Protein AF-A0A385PZR0-F1 (afdb_monomer_lite)

Secondary structure (DSSP, 8-state):
-PPPPPBPTTT--B-EEEE---SSS-EEE--SSS--THHHHHHTTT---EEEEETTTTEE-EEEEETTTTEEEEE-

Foldseek 3Di:
DDDPFDADPVPRDGWDKDKDDDDPAFDKDDDPDDCPPDVCVVVVPVVRIHGCGDPVVRHIWIWTADPVVRDIDTDD

Organism: NCBI:txid617123

InterPro domains:
  IPR045504 Domain of unknown function DUF6487 [PF20097] (8-76)

Sequence (76 aa):
MEKEAIKCPYCGKEMEEGGIPVDRYSLRWKSMEGDRGGLKYFLNLDKKDVVLASIVTGKYCTAYLCRDCGKIIIDI

Radius of gyration: 15.37 Å; chains: 1; bounding box: 30×28×48 Å

Structure (mmCIF, N/CA/C/O backbone):
data_AF-A0A385PZR0-F1
#
_entry.id   AF-A0A385PZR0-F1
#
loop_
_atom_site.group_PDB
_atom_site.id
_atom_site.type_symbol
_atom_site.label_atom_id
_atom_site.label_alt_id
_atom_site.label_comp_id
_atom_site.label_asym_id
_atom_site.label_entity_id
_atom_site.label_seq_id
_atom_site.pdbx_PDB_ins_code
_atom_site.Cartn_x
_atom_site.Cartn_y
_atom_site.Cartn_z
_atom_site.occupancy
_atom_site.B_iso_or_equiv
_atom_site.auth_seq_id
_atom_site.auth_comp_id
_atom_site.auth_asym_id
_atom_site.auth_atom_id
_atom_site.pdbx_PDB_model_num
ATOM 1 N N . MET A 1 1 ? 3.542 6.729 25.813 1.00 43.59 1 MET A N 1
ATOM 2 C CA . MET A 1 1 ? 3.494 7.686 24.691 1.00 43.59 1 MET A CA 1
ATOM 3 C C . MET A 1 1 ? 2.238 7.354 23.917 1.00 43.59 1 MET A C 1
ATOM 5 O O . MET A 1 1 ? 2.132 6.228 23.449 1.00 43.59 1 MET A O 1
ATOM 9 N N . GLU A 1 2 ? 1.254 8.248 23.905 1.00 57.50 2 GLU A N 1
ATOM 10 C CA . GLU A 1 2 ? 0.049 8.056 23.094 1.00 57.50 2 GLU A CA 1
ATOM 11 C C . GLU A 1 2 ? 0.446 8.129 21.617 1.00 57.50 2 GLU A C 1
ATOM 13 O O . GLU A 1 2 ? 1.220 8.999 21.219 1.00 57.50 2 GLU A O 1
ATOM 18 N N . LYS A 1 3 ? -0.004 7.155 20.827 1.00 69.75 3 LYS A N 1
ATOM 19 C CA . LYS A 1 3 ? 0.241 7.114 19.386 1.00 69.75 3 LYS A CA 1
ATOM 20 C C . LYS A 1 3 ? -0.734 8.086 18.730 1.00 69.75 3 LYS A C 1
ATOM 22 O O . LYS A 1 3 ? -1.934 7.974 18.965 1.00 69.75 3 LYS A O 1
ATOM 27 N N . GLU A 1 4 ? -0.233 9.037 17.944 1.00 78.25 4 GLU A N 1
ATOM 28 C CA . GLU A 1 4 ? -1.105 9.935 17.186 1.00 78.25 4 GLU A CA 1
ATOM 29 C C . GLU A 1 4 ? -2.007 9.118 16.252 1.00 78.25 4 GLU A C 1
ATOM 31 O O . GLU A 1 4 ? -1.547 8.246 15.510 1.00 78.25 4 GLU A O 1
ATOM 36 N N . ALA A 1 5 ? -3.311 9.378 16.321 1.00 83.88 5 ALA A N 1
ATOM 37 C CA . ALA A 1 5 ? -4.305 8.680 15.522 1.00 83.88 5 ALA A CA 1
ATOM 38 C C . ALA A 1 5 ? -4.240 9.142 14.059 1.00 83.88 5 ALA A C 1
ATOM 40 O O . ALA A 1 5 ? -4.556 10.294 13.751 1.00 83.88 5 ALA A O 1
ATOM 41 N N . ILE A 1 6 ? -3.898 8.231 13.144 1.00 92.81 6 ILE A N 1
ATOM 42 C CA . ILE A 1 6 ? -3.908 8.493 11.700 1.00 92.81 6 ILE A CA 1
ATOM 43 C C . ILE A 1 6 ? -5.358 8.703 11.246 1.00 92.81 6 ILE A C 1
ATOM 45 O O . ILE A 1 6 ? -6.235 7.868 11.491 1.00 92.81 6 ILE A O 1
ATOM 49 N N . LYS A 1 7 ? -5.623 9.827 10.575 1.00 96.31 7 LYS A N 1
ATOM 50 C CA . LYS A 1 7 ? -6.950 10.172 10.051 1.00 96.31 7 LYS A CA 1
ATOM 51 C C . LYS A 1 7 ? -7.019 9.957 8.543 1.00 96.31 7 LYS A C 1
ATOM 53 O O . LYS A 1 7 ? -6.102 10.290 7.800 1.00 96.31 7 LYS A O 1
ATOM 58 N N . CYS A 1 8 ? -8.155 9.444 8.087 1.00 96.69 8 CYS A N 1
ATOM 59 C CA . CYS A 1 8 ? -8.469 9.269 6.681 1.00 96.69 8 CYS A CA 1
ATOM 60 C C . CYS A 1 8 ? -8.554 10.640 5.995 1.00 96.69 8 CYS A C 1
ATOM 62 O O . CYS A 1 8 ? -9.409 11.442 6.372 1.00 96.69 8 CYS A O 1
ATOM 64 N N . PRO A 1 9 ? -7.768 10.910 4.940 1.00 95.81 9 PRO A N 1
ATOM 65 C CA . PRO A 1 9 ? -7.776 12.199 4.250 1.00 95.81 9 PRO A CA 1
ATOM 66 C C . PRO A 1 9 ? -9.069 12.442 3.460 1.00 95.81 9 PRO A C 1
ATOM 68 O O . PRO A 1 9 ? -9.309 13.552 3.001 1.00 95.81 9 PRO A O 1
ATOM 71 N N . TYR A 1 10 ? -9.909 11.415 3.296 1.00 96.19 10 TYR A N 1
ATOM 72 C CA . TYR A 1 10 ? -11.170 11.511 2.562 1.00 96.19 10 TYR A CA 1
ATOM 73 C C . TYR A 1 10 ? -12.372 11.820 3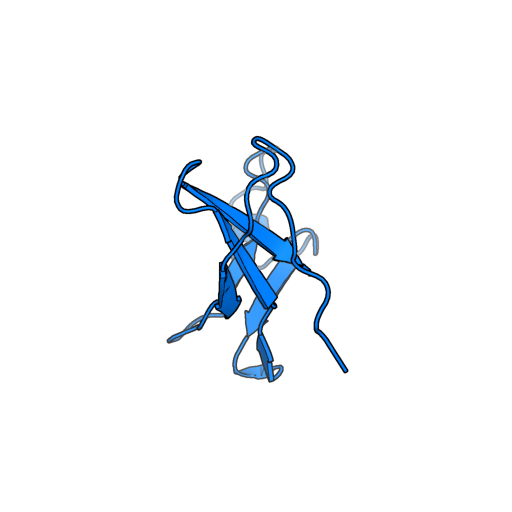.462 1.00 96.19 10 TYR A C 1
ATOM 75 O O . TYR A 1 10 ? -13.300 12.487 3.020 1.00 96.19 10 TYR A O 1
ATOM 83 N N . CYS A 1 11 ? -12.391 11.320 4.703 1.00 97.31 11 CYS A N 1
ATOM 84 C CA . CYS A 1 11 ? -13.550 11.461 5.599 1.00 97.31 11 CYS A CA 1
ATOM 85 C C . CYS A 1 11 ? -13.210 11.922 7.022 1.00 97.31 11 CYS A C 1
ATOM 87 O O . CYS A 1 11 ? -14.111 12.059 7.845 1.00 97.31 11 CYS A O 1
ATOM 89 N N . GLY A 1 12 ? -11.929 12.118 7.343 1.00 96.62 12 GLY A N 1
ATOM 90 C CA . GLY A 1 12 ? -11.456 12.573 8.653 1.00 96.62 12 GLY A CA 1
ATOM 91 C C . GLY A 1 12 ? -11.565 11.547 9.787 1.00 96.62 12 GLY A C 1
ATOM 92 O O . GLY A 1 12 ? -11.140 11.839 10.902 1.00 96.62 12 GLY A O 1
ATOM 93 N N . LYS A 1 13 ? -12.116 10.352 9.541 1.00 96.69 13 LYS A N 1
ATOM 94 C CA . LYS A 1 13 ? -12.232 9.284 10.548 1.00 96.69 13 LYS A CA 1
ATOM 95 C C . LYS A 1 13 ? -10.896 8.596 10.801 1.00 96.69 13 LYS A C 1
ATOM 97 O O . LYS A 1 13 ? -10.003 8.628 9.963 1.00 96.69 13 LYS A O 1
ATOM 102 N N . GLU A 1 14 ? -10.770 7.971 11.962 1.00 97.12 14 GLU A N 1
ATOM 103 C CA . GLU A 1 14 ? -9.574 7.216 12.335 1.00 97.12 14 GLU A CA 1
ATOM 104 C C . GLU A 1 14 ? -9.365 5.983 11.454 1.00 97.12 14 GLU A C 1
ATOM 106 O O . GLU A 1 14 ? -10.326 5.389 10.959 1.00 97.12 14 GLU A O 1
ATOM 111 N N . MET A 1 15 ? -8.101 5.633 11.232 1.00 97.31 15 MET A N 1
ATOM 112 C CA . MET A 1 15 ? -7.704 4.504 10.401 1.00 97.31 15 MET A CA 1
ATOM 113 C C . MET A 1 15 ? -7.061 3.399 11.237 1.00 97.31 15 MET A C 1
ATOM 115 O O . MET A 1 15 ? -6.324 3.660 12.183 1.00 97.31 15 MET A O 1
ATOM 119 N N . GLU A 1 16 ? -7.317 2.157 10.840 1.00 96.62 16 GLU A N 1
ATOM 120 C CA . GLU A 1 16 ? -6.714 0.960 11.422 1.00 96.62 16 GLU A CA 1
ATOM 121 C C . GLU A 1 16 ? -5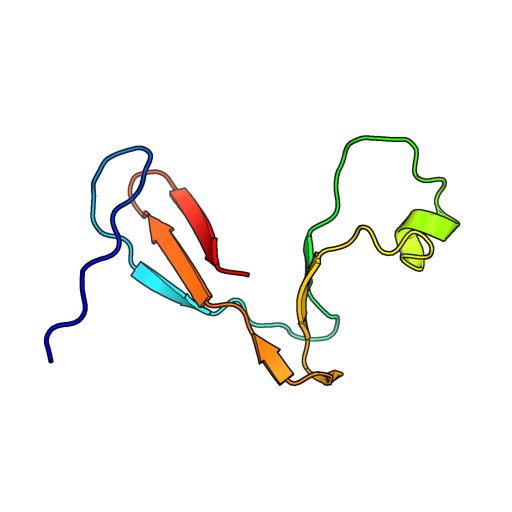.320 0.748 10.819 1.00 96.62 16 GLU A C 1
ATOM 123 O O . GLU A 1 16 ? -5.191 0.624 9.600 1.00 96.62 16 GLU A O 1
ATOM 128 N N . GLU A 1 17 ? -4.279 0.713 11.651 1.00 94.94 17 GLU A N 1
ATOM 129 C CA . GLU A 1 17 ? -2.928 0.364 11.205 1.00 94.94 17 GLU A CA 1
ATOM 130 C C . GLU A 1 17 ? -2.798 -1.143 10.974 1.00 94.94 17 GLU A C 1
ATOM 132 O O . GLU A 1 17 ? -3.220 -1.955 11.796 1.00 94.94 17 GLU A O 1
ATOM 137 N N . GLY A 1 18 ? -2.158 -1.516 9.871 1.00 92.06 18 GLY A N 1
ATOM 138 C CA . GLY A 1 18 ? -1.843 -2.893 9.533 1.00 92.06 18 GLY A CA 1
ATOM 139 C C . GLY A 1 18 ? -0.633 -2.994 8.609 1.00 92.06 18 GLY A C 1
ATOM 140 O O . GLY A 1 18 ? -0.069 -1.997 8.165 1.00 92.06 18 GLY A O 1
ATOM 141 N N . GLY A 1 19 ? -0.228 -4.225 8.315 1.00 88.69 19 GLY A N 1
ATOM 142 C CA . GLY A 1 19 ? 0.812 -4.521 7.331 1.00 88.69 19 GLY A CA 1
ATOM 143 C C . GLY A 1 19 ? 0.222 -5.162 6.082 1.00 88.69 19 GLY A C 1
ATOM 144 O O . GLY A 1 19 ? -0.834 -5.794 6.139 1.00 88.69 19 GLY A O 1
ATOM 145 N N . ILE A 1 20 ? 0.925 -5.043 4.956 1.00 86.31 20 ILE A N 1
ATOM 146 C CA . ILE A 1 20 ? 0.583 -5.778 3.734 1.00 86.31 20 ILE A CA 1
ATOM 147 C C . ILE A 1 20 ? 1.508 -6.999 3.616 1.00 86.31 20 ILE A C 1
ATOM 149 O O . ILE A 1 20 ? 2.671 -6.847 3.224 1.00 86.31 20 ILE A O 1
ATOM 153 N N . PRO A 1 21 ? 1.034 -8.210 3.975 1.00 79.94 21 PRO A N 1
ATOM 154 C CA . PRO A 1 21 ? 1.848 -9.413 3.895 1.00 79.94 21 PRO A CA 1
ATOM 155 C C . PRO A 1 21 ? 2.064 -9.840 2.438 1.00 79.94 21 PRO A C 1
ATOM 157 O O . PRO A 1 21 ? 1.263 -9.552 1.548 1.00 79.94 21 PRO A O 1
ATOM 160 N N . VAL A 1 22 ? 3.143 -10.582 2.208 1.00 81.88 22 VAL A N 1
ATOM 161 C CA . VAL A 1 22 ? 3.451 -11.233 0.929 1.00 81.88 22 VAL A CA 1
ATOM 162 C C . VAL A 1 22 ? 3.599 -12.732 1.146 1.00 81.88 22 VAL A C 1
ATOM 164 O O . VAL A 1 22 ? 4.228 -13.144 2.113 1.00 81.88 22 VAL A O 1
ATOM 167 N N . ASP A 1 23 ? 3.020 -13.532 0.247 1.00 73.19 23 ASP A N 1
ATOM 168 C CA . ASP A 1 23 ? 3.118 -15.000 0.281 1.00 73.19 23 ASP A CA 1
ATOM 169 C C . ASP A 1 23 ? 4.344 -15.491 -0.513 1.00 73.19 23 ASP A C 1
ATOM 171 O O . ASP A 1 23 ? 5.298 -16.013 0.052 1.00 73.19 23 ASP A O 1
ATOM 175 N N . ARG A 1 24 ? 4.367 -15.269 -1.838 1.00 73.81 24 ARG A N 1
ATOM 176 C CA . ARG A 1 24 ? 5.405 -15.836 -2.729 1.00 73.81 24 ARG A CA 1
ATOM 177 C C . ARG A 1 24 ? 6.212 -14.831 -3.537 1.00 73.81 24 ARG A C 1
ATOM 179 O O . ARG A 1 24 ? 7.405 -15.029 -3.746 1.00 73.81 24 ARG A O 1
ATOM 186 N N . TYR A 1 25 ? 5.583 -13.759 -4.003 1.00 76.50 25 TYR A N 1
ATOM 187 C CA . TYR A 1 25 ? 6.239 -12.732 -4.809 1.00 76.50 25 TYR A CA 1
ATOM 188 C C . TYR A 1 25 ? 6.184 -11.388 -4.097 1.00 76.50 25 TYR A C 1
ATOM 190 O O . TYR A 1 25 ? 5.216 -11.094 -3.397 1.00 76.50 25 TYR A O 1
ATOM 198 N N . SER A 1 26 ? 7.210 -10.558 -4.305 1.00 82.94 26 SER A N 1
ATOM 199 C CA . SER A 1 26 ? 7.196 -9.181 -3.817 1.00 82.94 26 SER A CA 1
ATOM 200 C C . SER A 1 26 ? 5.982 -8.443 -4.380 1.00 82.94 26 SER A C 1
ATOM 202 O O . SER A 1 26 ? 5.766 -8.433 -5.598 1.00 82.94 26 SER A O 1
ATOM 204 N N . LEU A 1 27 ? 5.224 -7.791 -3.503 1.00 87.75 27 LEU A N 1
ATOM 205 C CA . LEU A 1 27 ? 4.137 -6.918 -3.907 1.00 87.75 27 LEU A CA 1
ATOM 206 C C . LEU A 1 27 ? 4.722 -5.585 -4.367 1.00 87.75 27 LEU A C 1
ATOM 208 O O . LEU A 1 27 ? 5.546 -4.974 -3.679 1.00 87.75 27 LEU A O 1
ATOM 212 N N . ARG A 1 28 ? 4.300 -5.143 -5.549 1.00 88.12 28 ARG A N 1
ATOM 213 C CA . ARG A 1 28 ? 4.782 -3.920 -6.184 1.00 88.12 28 ARG A CA 1
ATOM 214 C C . ARG A 1 28 ? 3.611 -3.069 -6.638 1.00 88.12 28 ARG A C 1
ATOM 216 O O . ARG A 1 28 ? 2.685 -3.593 -7.254 1.00 88.12 28 ARG A O 1
ATOM 223 N N . TRP A 1 29 ? 3.686 -1.767 -6.390 1.00 89.06 29 TRP A N 1
ATOM 224 C CA . TRP A 1 29 ? 2.863 -0.810 -7.114 1.00 89.06 29 TRP A CA 1
ATOM 225 C C . TRP A 1 29 ? 3.442 -0.635 -8.516 1.00 89.06 29 TRP A C 1
ATOM 227 O O . TRP A 1 29 ? 4.652 -0.444 -8.674 1.00 89.06 29 TRP A O 1
ATOM 237 N N . LYS A 1 30 ? 2.572 -0.698 -9.522 1.00 87.50 30 LYS A N 1
ATOM 238 C CA . LYS A 1 30 ? 2.912 -0.449 -10.920 1.00 87.50 30 LYS A CA 1
ATOM 239 C C . LYS A 1 30 ? 1.942 0.577 -11.477 1.00 87.50 30 LYS A C 1
ATOM 241 O O . LYS A 1 30 ? 0.736 0.442 -11.284 1.00 87.50 30 LYS A O 1
ATOM 246 N N . SER A 1 31 ? 2.462 1.571 -12.193 1.00 82.06 31 SER A N 1
ATOM 247 C CA . SER A 1 31 ? 1.591 2.473 -12.943 1.00 82.06 31 SER A CA 1
ATOM 248 C C . SER A 1 31 ? 0.852 1.686 -14.019 1.00 82.06 31 SER A C 1
ATOM 250 O O . SER A 1 31 ? 1.466 0.899 -14.742 1.00 82.06 31 SER A O 1
ATOM 252 N N . MET A 1 32 ? -0.448 1.937 -14.132 1.00 77.50 32 MET A N 1
ATOM 253 C CA . MET A 1 32 ? -1.266 1.460 -15.246 1.00 77.50 32 MET A CA 1
ATOM 254 C C . MET A 1 32 ? -1.110 2.351 -16.487 1.00 77.50 32 MET A C 1
ATOM 256 O O . MET A 1 32 ? -1.551 1.980 -17.570 1.00 77.50 32 MET A O 1
ATOM 260 N N . GLU A 1 33 ? -0.486 3.523 -16.337 1.00 72.50 33 GLU A N 1
ATOM 261 C CA . GLU A 1 33 ? -0.289 4.487 -17.413 1.00 72.50 33 GLU A CA 1
ATOM 262 C C . GLU A 1 33 ? 1.048 4.283 -18.138 1.00 72.50 33 GLU A C 1
ATOM 264 O O . GLU A 1 33 ? 2.117 4.155 -17.523 1.00 72.50 33 GLU A O 1
ATOM 269 N N . GLY A 1 34 ? 0.969 4.335 -19.470 1.00 63.44 34 GLY A N 1
ATOM 270 C CA . GLY A 1 34 ? 2.083 4.180 -20.400 1.00 63.44 34 GLY A CA 1
ATOM 271 C C . GLY A 1 34 ? 2.235 2.742 -20.892 1.00 63.44 34 GLY A C 1
ATOM 272 O O . GLY A 1 34 ? 2.284 1.808 -20.094 1.00 63.44 34 GLY A O 1
ATOM 273 N N . ASP A 1 35 ? 2.355 2.565 -22.211 1.00 66.56 35 ASP A N 1
ATOM 274 C CA . ASP A 1 35 ? 2.675 1.270 -22.819 1.00 66.56 35 ASP A CA 1
ATOM 275 C C . ASP A 1 35 ? 4.123 0.886 -22.480 1.00 66.56 35 ASP A C 1
ATOM 277 O O . ASP A 1 35 ? 5.093 1.164 -23.194 1.00 66.56 35 ASP A O 1
ATOM 281 N N . ARG A 1 36 ? 4.290 0.290 -21.302 1.00 68.12 36 ARG A N 1
ATOM 282 C CA . ARG A 1 36 ? 5.516 -0.394 -20.922 1.00 68.12 36 ARG A CA 1
ATOM 283 C C . ARG A 1 36 ? 5.441 -1.762 -21.578 1.00 68.12 36 ARG A C 1
ATOM 285 O O . ARG A 1 36 ? 4.986 -2.707 -20.942 1.00 68.12 36 ARG A O 1
ATOM 292 N N . GLY A 1 37 ? 5.859 -1.857 -22.843 1.00 73.62 37 GLY A N 1
ATOM 293 C CA . GLY A 1 37 ? 5.846 -3.121 -23.588 1.00 73.62 37 GLY A CA 1
ATOM 294 C C . GLY A 1 37 ? 6.272 -4.314 -22.716 1.00 73.62 37 GLY A C 1
ATOM 295 O O . GLY A 1 37 ? 7.187 -4.190 -21.895 1.00 73.62 37 GLY A O 1
ATOM 296 N N . GLY A 1 38 ? 5.585 -5.453 -22.867 1.00 77.62 38 GLY A N 1
ATOM 297 C CA . GLY A 1 38 ? 5.459 -6.495 -21.834 1.00 77.62 38 GLY A CA 1
ATOM 298 C C . GLY A 1 38 ? 6.742 -6.880 -21.086 1.00 77.62 38 GLY A C 1
ATOM 299 O O . GLY A 1 38 ? 6.722 -6.999 -19.865 1.00 77.62 38 GLY A O 1
ATOM 300 N N . LEU A 1 39 ? 7.887 -7.000 -21.766 1.00 80.00 39 LEU A N 1
ATOM 301 C CA . LEU A 1 39 ? 9.155 -7.362 -21.121 1.00 80.00 39 LEU A CA 1
ATOM 302 C C . LEU A 1 39 ? 9.621 -6.338 -20.069 1.00 80.00 39 LEU A C 1
ATOM 304 O O . L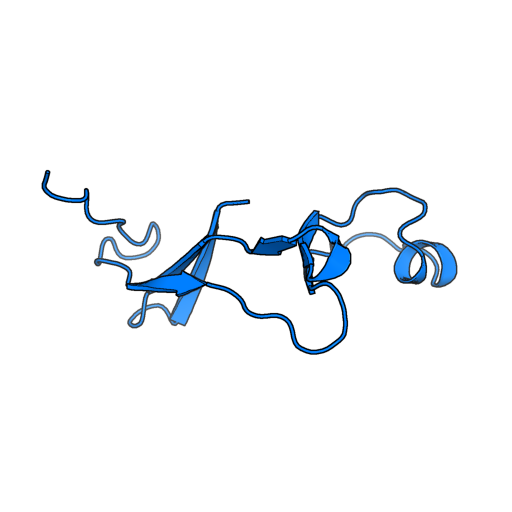EU A 1 39 ? 10.075 -6.728 -18.993 1.00 80.00 39 LEU A O 1
ATOM 308 N N . LYS A 1 40 ? 9.481 -5.033 -20.348 1.00 80.94 40 LYS A N 1
ATOM 309 C CA . LYS A 1 40 ? 9.824 -3.971 -19.385 1.00 80.94 40 LYS A CA 1
ATOM 310 C C . LYS A 1 40 ? 8.896 -4.019 -18.178 1.00 80.94 40 LYS A C 1
ATOM 312 O O . LYS A 1 40 ? 9.372 -3.886 -17.056 1.00 80.94 40 LYS A O 1
ATOM 317 N N . TYR A 1 41 ? 7.607 -4.270 -18.412 1.00 81.00 41 TYR A N 1
ATOM 318 C CA . TYR A 1 41 ? 6.620 -4.433 -17.349 1.00 81.00 41 TYR A CA 1
ATOM 319 C C . TYR A 1 41 ? 6.924 -5.645 -16.458 1.00 81.00 41 TYR A C 1
ATOM 321 O O . TYR A 1 41 ? 6.894 -5.525 -15.234 1.00 81.00 41 TYR A O 1
ATOM 329 N N . PHE A 1 42 ? 7.248 -6.807 -17.036 1.00 79.94 42 PHE A N 1
ATOM 330 C CA . PHE A 1 42 ? 7.528 -8.025 -16.268 1.00 79.94 42 PHE A CA 1
ATOM 331 C C . PHE A 1 42 ? 8.841 -7.950 -15.480 1.00 79.94 42 PHE A C 1
ATOM 333 O O . PHE A 1 42 ? 8.863 -8.344 -14.314 1.00 79.94 42 PHE A O 1
ATOM 340 N N . LEU A 1 43 ? 9.913 -7.423 -16.080 1.00 82.31 43 LEU A N 1
ATOM 341 C CA . LEU A 1 43 ? 11.247 -7.384 -15.467 1.00 82.31 43 LEU A CA 1
ATOM 342 C C . LEU A 1 43 ? 11.560 -6.082 -14.704 1.00 82.31 43 LEU A C 1
ATOM 344 O O . LEU A 1 43 ? 12.634 -5.983 -14.117 1.00 82.31 43 LEU A O 1
ATOM 348 N N . ASN A 1 44 ? 10.657 -5.091 -14.703 1.00 81.88 44 ASN A N 1
ATOM 349 C CA . ASN A 1 44 ? 10.872 -3.760 -14.109 1.00 81.88 44 ASN A CA 1
ATOM 350 C C . ASN A 1 44 ? 12.194 -3.104 -14.572 1.00 81.88 44 ASN A C 1
ATOM 352 O O . ASN A 1 44 ? 12.938 -2.522 -13.782 1.00 81.88 44 ASN A O 1
ATOM 356 N N . LEU A 1 45 ? 12.523 -3.220 -15.866 1.00 79.31 45 LEU A N 1
ATOM 357 C CA . LEU A 1 45 ? 13.791 -2.709 -16.418 1.00 79.31 45 LEU A CA 1
ATOM 358 C C . LEU A 1 45 ? 13.900 -1.181 -16.349 1.00 79.31 45 LEU A C 1
ATOM 360 O O . LEU A 1 45 ? 15.002 -0.639 -16.313 1.00 79.31 45 LEU A O 1
ATOM 364 N N . ASP A 1 46 ? 12.764 -0.488 -16.333 1.00 82.06 46 ASP A N 1
ATOM 365 C CA . ASP A 1 46 ? 12.686 0.964 -16.193 1.00 82.06 46 ASP A CA 1
ATOM 366 C C . ASP A 1 46 ? 12.697 1.435 -14.730 1.00 82.06 46 ASP A C 1
ATOM 368 O O . ASP A 1 46 ? 12.706 2.641 -14.491 1.00 82.06 46 ASP A O 1
ATOM 372 N N . LYS A 1 47 ? 12.737 0.503 -13.762 1.00 81.88 47 LYS A N 1
ATOM 373 C CA . LYS A 1 47 ? 12.800 0.759 -12.313 1.00 81.88 47 LYS A CA 1
ATOM 374 C C . LYS A 1 47 ? 11.696 1.685 -11.796 1.00 81.88 47 LYS A C 1
ATOM 376 O O . LYS A 1 47 ? 11.898 2.411 -10.827 1.00 81.88 47 LYS A O 1
ATOM 381 N N . LYS A 1 48 ? 10.533 1.674 -12.446 1.00 83.06 48 LYS A N 1
ATOM 382 C CA . LYS A 1 48 ? 9.398 2.530 -12.081 1.00 83.06 48 LYS A CA 1
ATOM 383 C C . LYS A 1 48 ? 8.414 1.857 -11.121 1.00 83.06 48 LYS A C 1
ATOM 385 O O . LYS A 1 48 ? 7.453 2.501 -10.705 1.00 83.06 48 LYS A O 1
ATOM 390 N N . ASP A 1 49 ? 8.599 0.576 -10.815 1.00 87.88 49 ASP A N 1
ATOM 391 C CA . ASP A 1 49 ? 7.786 -0.117 -9.816 1.00 87.88 49 ASP A CA 1
ATOM 392 C C . ASP A 1 49 ? 8.231 0.260 -8.394 1.00 87.88 49 ASP A C 1
ATOM 394 O O . ASP A 1 49 ? 9.428 0.307 -8.104 1.00 87.88 49 ASP A O 1
ATOM 398 N N . VAL A 1 50 ? 7.274 0.445 -7.481 1.00 88.56 50 VAL A N 1
ATOM 399 C CA . VAL A 1 50 ? 7.553 0.659 -6.050 1.00 88.56 50 VAL A CA 1
ATOM 400 C C . VAL A 1 50 ? 7.361 -0.656 -5.306 1.00 88.56 50 VAL A C 1
ATOM 402 O O . VAL A 1 50 ? 6.277 -1.234 -5.338 1.00 88.56 50 VAL A O 1
ATOM 405 N N . VAL A 1 51 ? 8.399 -1.140 -4.621 1.00 87.38 51 VAL A N 1
ATOM 406 C CA . VAL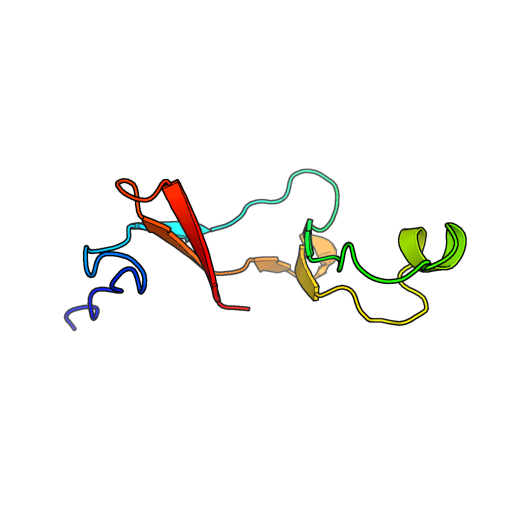 A 1 51 ? 8.302 -2.347 -3.785 1.00 87.38 51 VAL A CA 1
ATOM 407 C C . VAL A 1 51 ? 7.582 -2.006 -2.483 1.00 87.38 51 VAL A C 1
ATOM 409 O O . VAL A 1 51 ? 8.108 -1.258 -1.658 1.00 87.38 51 VAL A O 1
ATOM 412 N N . LEU A 1 52 ? 6.395 -2.583 -2.310 1.00 89.00 52 LEU A N 1
ATOM 413 C CA . LEU A 1 52 ? 5.552 -2.413 -1.127 1.00 89.00 52 LEU A CA 1
ATOM 414 C C . LEU A 1 52 ? 5.895 -3.454 -0.061 1.00 89.00 52 LEU A C 1
ATOM 416 O O . LEU A 1 52 ? 5.989 -3.138 1.120 1.00 89.00 52 LEU A O 1
ATOM 420 N N . ALA A 1 53 ? 6.128 -4.697 -0.484 1.00 87.56 53 ALA A N 1
ATOM 421 C CA . ALA A 1 53 ? 6.540 -5.764 0.412 1.00 87.56 53 ALA A CA 1
ATOM 422 C C . ALA A 1 53 ? 7.386 -6.814 -0.317 1.00 87.56 53 ALA A C 1
ATOM 424 O O . ALA A 1 53 ? 7.179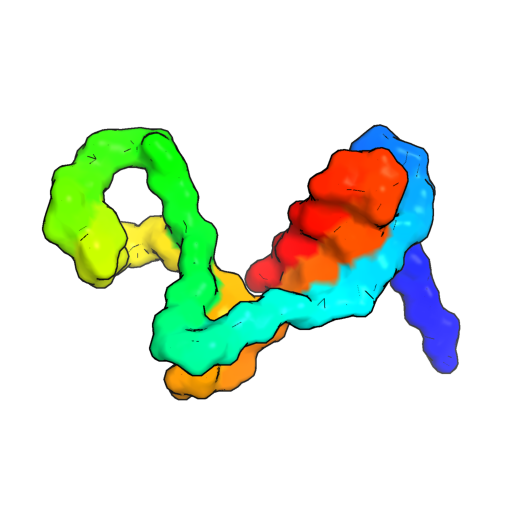 -7.088 -1.501 1.00 87.56 53 ALA A O 1
ATOM 425 N N . SER A 1 54 ? 8.368 -7.390 0.370 1.00 83.62 54 SER A N 1
ATOM 426 C CA . SER A 1 54 ? 9.307 -8.359 -0.187 1.00 83.62 54 SER A CA 1
ATOM 427 C C . SER A 1 54 ? 9.972 -9.164 0.923 1.00 83.62 54 SER A C 1
ATOM 429 O O . SER A 1 54 ? 10.718 -8.611 1.729 1.00 83.62 54 SER A O 1
ATOM 431 N N . ILE A 1 55 ? 9.765 -10.483 0.898 1.00 80.94 55 ILE A N 1
ATOM 432 C CA . ILE A 1 55 ? 10.411 -11.423 1.826 1.00 80.94 55 ILE A CA 1
ATOM 433 C C . ILE A 1 55 ? 11.934 -11.363 1.663 1.00 80.94 55 ILE A C 1
ATOM 435 O O . ILE A 1 55 ? 12.659 -11.299 2.648 1.00 80.94 55 ILE A O 1
ATOM 439 N N . VAL A 1 56 ? 12.416 -11.301 0.416 1.00 80.12 56 VAL A N 1
ATOM 440 C CA . VAL A 1 56 ? 13.853 -11.305 0.088 1.00 80.12 56 VAL A CA 1
ATOM 441 C C . VAL A 1 56 ? 14.587 -10.115 0.705 1.00 80.12 56 VAL A C 1
ATOM 443 O O . VAL A 1 56 ? 15.726 -10.255 1.134 1.00 80.12 56 VAL A O 1
ATOM 446 N N . THR A 1 57 ? 13.946 -8.945 0.756 1.00 80.06 57 THR A N 1
ATOM 447 C CA . THR A 1 57 ? 14.554 -7.728 1.319 1.00 80.06 57 THR A CA 1
ATOM 448 C C . THR A 1 57 ? 14.061 -7.420 2.732 1.00 80.06 57 THR A C 1
ATOM 450 O O . THR A 1 57 ? 14.412 -6.374 3.265 1.00 80.06 57 THR A O 1
ATOM 453 N N . GLY A 1 58 ? 13.191 -8.258 3.309 1.00 79.44 58 GLY A N 1
ATOM 454 C CA . GLY A 1 58 ? 12.525 -7.995 4.588 1.00 79.44 58 GLY A CA 1
ATOM 455 C C . GLY A 1 58 ? 11.678 -6.715 4.619 1.00 79.44 58 GLY A C 1
ATOM 456 O O . GLY A 1 58 ? 11.404 -6.201 5.699 1.00 79.44 58 GLY A O 1
ATOM 457 N N . LYS A 1 59 ? 11.286 -6.167 3.457 1.00 80.56 59 LYS A N 1
ATOM 458 C CA . LYS A 1 59 ? 10.480 -4.937 3.396 1.00 80.56 59 LYS A CA 1
ATOM 459 C C . L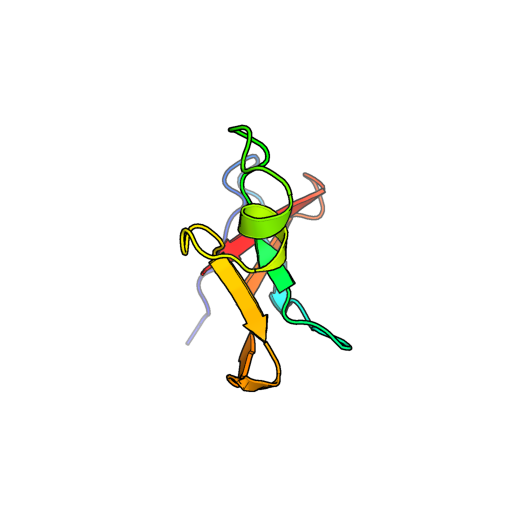YS A 1 59 ? 9.013 -5.307 3.598 1.00 80.56 59 LYS A C 1
ATOM 461 O O . LYS A 1 59 ? 8.500 -6.135 2.850 1.00 80.56 59 LYS A O 1
ATOM 466 N N . TYR A 1 60 ? 8.342 -4.654 4.540 1.00 83.69 60 TYR A N 1
ATOM 467 C CA . TYR A 1 60 ? 6.895 -4.722 4.739 1.00 83.69 60 TYR A CA 1
ATOM 468 C C . TYR A 1 60 ? 6.405 -3.301 5.005 1.00 83.69 60 TYR A C 1
ATOM 470 O O . TYR A 1 60 ? 6.846 -2.678 5.966 1.00 83.69 60 TYR A O 1
ATOM 478 N N . CYS A 1 61 ? 5.571 -2.759 4.121 1.00 87.44 61 CYS A N 1
ATOM 479 C CA . CYS A 1 61 ? 5.022 -1.420 4.310 1.00 87.44 61 CYS A CA 1
ATOM 480 C C . CYS A 1 61 ? 3.952 -1.406 5.404 1.00 87.44 61 CYS A C 1
ATOM 482 O O . CYS A 1 61 ? 3.145 -2.339 5.526 1.00 87.44 61 CYS A O 1
ATOM 484 N N . THR A 1 62 ? 3.945 -0.312 6.160 1.00 90.94 62 THR A N 1
ATOM 485 C CA . THR A 1 62 ? 2.833 0.047 7.031 1.00 90.94 62 THR A CA 1
ATOM 486 C C . THR A 1 62 ? 1.707 0.595 6.165 1.00 90.94 62 THR A C 1
ATOM 488 O O . THR A 1 62 ? 1.926 1.355 5.218 1.00 90.94 62 THR A O 1
ATOM 491 N N . ALA A 1 63 ? 0.487 0.188 6.475 1.00 93.81 63 ALA A N 1
ATOM 492 C CA . ALA A 1 63 ? -0.704 0.623 5.781 1.00 93.81 63 ALA A CA 1
ATOM 493 C C . ALA A 1 63 ? -1.809 0.971 6.775 1.00 93.81 63 ALA A C 1
ATOM 495 O O . ALA A 1 63 ? -1.857 0.467 7.894 1.00 93.81 63 ALA A O 1
ATOM 496 N N . TYR A 1 64 ? -2.723 1.822 6.333 1.00 95.81 64 TYR A N 1
ATOM 497 C CA . TYR A 1 64 ? -3.815 2.349 7.132 1.00 95.81 64 TYR A CA 1
ATOM 498 C C . TYR A 1 64 ? -5.125 2.106 6.400 1.00 95.81 64 TYR A C 1
ATOM 500 O O . TYR A 1 64 ? -5.305 2.586 5.279 1.00 95.81 64 TYR A O 1
ATOM 508 N N . LEU A 1 65 ? -6.045 1.366 7.014 1.00 96.69 65 LEU A N 1
ATOM 509 C CA . LEU A 1 65 ? -7.359 1.056 6.459 1.00 96.69 65 LEU A CA 1
ATOM 510 C C . LEU A 1 65 ? -8.425 1.966 7.074 1.00 96.69 65 LEU A C 1
ATOM 512 O O . LEU A 1 65 ? -8.696 1.925 8.271 1.00 96.69 65 LEU A O 1
ATOM 516 N N . CYS A 1 66 ? -9.097 2.746 6.231 1.00 97.69 66 CYS A N 1
ATOM 517 C CA . CYS A 1 66 ? -10.354 3.388 6.593 1.00 97.69 66 CYS A CA 1
ATOM 518 C C . CYS A 1 66 ? -11.510 2.448 6.237 1.00 97.69 66 CYS A C 1
ATOM 520 O O . CYS A 1 66 ? -11.808 2.250 5.055 1.00 97.69 66 CYS A O 1
ATOM 522 N N . ARG A 1 67 ? -12.175 1.888 7.254 1.00 97.12 67 ARG A N 1
ATOM 523 C CA . ARG A 1 67 ? -13.318 0.974 7.078 1.00 97.12 67 ARG A CA 1
ATOM 524 C C . ARG A 1 67 ? -14.517 1.661 6.421 1.00 97.12 67 ARG A C 1
ATOM 526 O O . ARG A 1 67 ? -15.170 1.044 5.590 1.00 97.12 67 ARG A O 1
ATOM 533 N N . ASP A 1 68 ? -14.757 2.936 6.727 1.00 97.25 68 ASP A N 1
ATOM 534 C CA . ASP A 1 68 ? -15.884 3.693 6.167 1.00 97.25 68 ASP A CA 1
ATOM 535 C C . ASP A 1 68 ? -15.732 3.988 4.673 1.00 97.25 68 ASP A C 1
ATOM 537 O O . ASP A 1 68 ? -16.684 3.847 3.912 1.00 97.25 68 ASP A O 1
ATOM 541 N N . CYS A 1 69 ? -14.538 4.399 4.236 1.00 97.81 69 CYS A N 1
ATOM 542 C CA . CYS A 1 69 ? -14.291 4.713 2.825 1.00 97.81 69 CYS A CA 1
ATOM 543 C C . CYS A 1 69 ? -13.852 3.490 2.006 1.00 97.81 69 CYS A C 1
ATOM 545 O O . CYS A 1 69 ? -13.743 3.588 0.780 1.00 97.81 69 CYS A O 1
ATOM 547 N N . GLY A 1 70 ? -13.515 2.375 2.666 1.00 96.75 70 GLY A N 1
ATOM 548 C CA . GLY A 1 70 ? -12.911 1.203 2.031 1.00 96.75 70 GLY A CA 1
ATOM 549 C C . GLY A 1 70 ? -11.572 1.519 1.358 1.00 96.75 70 GLY A C 1
ATOM 550 O O . GLY A 1 70 ? -11.266 0.973 0.298 1.00 96.75 70 GLY A O 1
ATOM 551 N N . LYS A 1 71 ? -10.800 2.461 1.915 1.00 96.69 71 LYS A N 1
ATOM 552 C CA . LYS A 1 71 ? -9.518 2.914 1.350 1.00 96.69 71 LYS A CA 1
ATOM 553 C C . LYS A 1 71 ? -8.364 2.458 2.222 1.00 96.69 71 LYS A C 1
ATOM 555 O O . LYS A 1 71 ? -8.438 2.569 3.443 1.00 96.69 71 LYS A O 1
ATOM 560 N N . ILE A 1 72 ? -7.295 2.017 1.569 1.00 95.25 72 ILE A N 1
ATOM 561 C CA . ILE A 1 72 ? -6.008 1.743 2.198 1.00 95.25 72 ILE A CA 1
ATOM 562 C C . ILE A 1 72 ? -5.029 2.828 1.756 1.00 95.25 72 ILE A C 1
ATOM 564 O O . ILE A 1 72 ? -4.917 3.104 0.561 1.00 95.25 72 ILE A O 1
ATOM 568 N N . ILE A 1 73 ? -4.336 3.433 2.714 1.00 93.75 73 ILE A N 1
ATOM 569 C CA . ILE A 1 73 ? -3.200 4.324 2.472 1.00 93.75 73 ILE A CA 1
ATOM 570 C C . ILE A 1 73 ? -1.950 3.569 2.868 1.00 93.75 73 ILE A C 1
ATOM 572 O O . ILE A 1 73 ? -1.902 2.996 3.950 1.00 93.75 73 ILE A O 1
ATOM 576 N N . ILE A 1 74 ? -0.969 3.541 1.980 1.00 92.25 74 ILE A N 1
ATOM 577 C CA . ILE A 1 74 ? 0.286 2.835 2.201 1.00 92.25 74 ILE A CA 1
ATOM 578 C C . ILE A 1 74 ? 1.367 3.889 2.380 1.00 92.25 74 ILE A C 1
ATOM 580 O O . ILE A 1 74 ? 1.514 4.751 1.514 1.00 92.25 74 ILE A O 1
ATOM 584 N N . ASP A 1 75 ? 2.094 3.805 3.487 1.00 86.88 75 ASP A N 1
ATOM 585 C CA . ASP A 1 75 ? 3.264 4.635 3.758 1.00 86.88 75 ASP A CA 1
ATOM 586 C C . ASP A 1 75 ? 4.518 3.854 3.322 1.00 86.88 75 ASP A C 1
ATOM 588 O O . ASP A 1 75 ? 4.745 2.729 3.788 1.00 86.88 75 ASP A O 1
ATOM 592 N N . ILE A 1 76 ? 5.245 4.367 2.319 1.00 82.19 76 ILE A N 1
ATOM 593 C CA . ILE A 1 76 ? 6.205 3.597 1.488 1.00 82.19 76 ILE A CA 1
ATOM 594 C C . ILE A 1 76 ? 7.658 4.047 1.569 1.00 82.19 76 ILE A C 1
ATOM 596 O O . ILE A 1 76 ? 7.906 5.267 1.632 1.00 82.19 76 ILE A O 1
#

pLDDT: mean 85.21, std 10.31, range [43.59, 97.81]